Protein AF-X1DB95-F1 (afdb_monomer)

Radius of gyration: 17.59 Å; Cα contacts (8 Å, |Δi|>4): 204; chains: 1; bounding box: 37×45×38 Å

Structure (mmCIF, N/CA/C/O backbone):
data_AF-X1DB95-F1
#
_entry.id   AF-X1DB95-F1
#
loop_
_atom_site.group_PDB
_atom_site.id
_atom_site.type_symbol
_atom_site.label_atom_id
_atom_site.label_alt_id
_atom_site.label_comp_id
_atom_site.label_asym_id
_atom_site.label_entity_id
_atom_site.label_seq_id
_atom_site.pdbx_PDB_ins_code
_atom_site.Cartn_x
_atom_site.Cartn_y
_atom_site.Cartn_z
_atom_site.occupancy
_atom_site.B_iso_or_equiv
_atom_site.auth_seq_id
_atom_site.auth_comp_id
_atom_site.auth_asym_id
_atom_site.auth_atom_id
_atom_site.pdbx_PDB_model_num
ATOM 1 N N . ALA A 1 1 ? -9.631 -16.808 9.088 1.00 60.53 1 ALA A N 1
ATOM 2 C CA . ALA A 1 1 ? -8.807 -16.856 7.865 1.00 60.53 1 ALA A CA 1
ATOM 3 C C . ALA A 1 1 ? -9.752 -16.761 6.678 1.00 60.53 1 ALA A C 1
ATOM 5 O O . ALA A 1 1 ? -10.677 -17.558 6.621 1.00 60.53 1 ALA A O 1
ATOM 6 N N . HIS A 1 2 ? -9.571 -15.778 5.794 1.00 85.88 2 HIS A N 1
ATOM 7 C CA . HIS A 1 2 ? -10.527 -15.456 4.718 1.00 85.88 2 HIS A CA 1
ATOM 8 C C . HIS A 1 2 ? -10.587 -16.493 3.587 1.00 85.88 2 HIS A C 1
ATOM 10 O O . HIS A 1 2 ? -11.441 -16.389 2.719 1.00 85.88 2 HIS A O 1
ATOM 16 N N . ASN A 1 3 ? -9.703 -17.501 3.611 1.00 91.94 3 ASN A N 1
ATOM 17 C CA . ASN A 1 3 ? -9.581 -18.550 2.590 1.00 91.94 3 ASN A CA 1
ATOM 18 C C . ASN A 1 3 ? -9.403 -17.994 1.163 1.00 91.94 3 ASN A C 1
ATOM 20 O O . ASN A 1 3 ? -9.870 -18.576 0.188 1.00 91.94 3 ASN A O 1
ATOM 24 N N . LEU A 1 4 ? -8.723 -16.851 1.069 1.00 95.88 4 LEU A N 1
ATOM 25 C CA . LEU A 1 4 ? -8.363 -16.176 -0.170 1.00 95.88 4 LEU A CA 1
ATOM 26 C C . LEU A 1 4 ? -6.847 -16.286 -0.373 1.00 95.88 4 LEU A C 1
ATOM 28 O O . LEU A 1 4 ? -6.105 -16.255 0.615 1.00 95.88 4 LEU A O 1
ATOM 32 N N . PRO A 1 5 ? -6.373 -16.394 -1.625 1.00 96.50 5 PRO A N 1
ATOM 33 C CA . PRO A 1 5 ? -4.957 -16.598 -1.911 1.00 96.50 5 PRO A CA 1
ATOM 34 C C . PRO A 1 5 ? -4.099 -15.380 -1.557 1.00 96.50 5 PRO A C 1
ATOM 36 O O . PRO A 1 5 ? -2.911 -15.544 -1.297 1.00 96.50 5 PRO A O 1
ATOM 39 N N . ILE A 1 6 ? -4.672 -14.170 -1.566 1.00 98.00 6 ILE A N 1
ATOM 40 C CA . ILE A 1 6 ? -3.946 -12.915 -1.347 1.00 98.00 6 ILE A CA 1
ATOM 41 C C . ILE A 1 6 ? -4.822 -11.967 -0.530 1.00 98.00 6 ILE A C 1
ATOM 43 O O . ILE A 1 6 ? -5.863 -11.512 -1.009 1.00 98.00 6 ILE A O 1
ATOM 47 N N . VAL A 1 7 ? -4.404 -11.667 0.703 1.00 97.75 7 VAL A N 1
ATOM 48 C CA . VAL A 1 7 ? -5.121 -10.722 1.573 1.00 97.75 7 VAL A CA 1
ATOM 49 C C . VAL A 1 7 ? -4.159 -9.807 2.311 1.00 97.75 7 VAL A C 1
ATOM 51 O O . VAL A 1 7 ? -3.312 -10.254 3.086 1.00 97.75 7 VAL A O 1
ATOM 54 N N . GLY A 1 8 ? -4.300 -8.511 2.057 1.00 96.44 8 GLY A N 1
ATOM 55 C CA . GLY A 1 8 ? -3.601 -7.428 2.727 1.00 96.44 8 GLY A CA 1
ATOM 56 C C . GLY A 1 8 ? -4.396 -6.856 3.883 1.00 96.44 8 GLY A C 1
ATOM 57 O O . GLY A 1 8 ? -5.579 -7.136 4.059 1.00 96.44 8 GLY A O 1
ATOM 58 N N . THR A 1 9 ? -3.739 -6.010 4.658 1.00 96.00 9 THR A N 1
ATOM 59 C CA . THR A 1 9 ? -4.404 -5.119 5.612 1.00 96.00 9 THR A CA 1
ATOM 60 C C . THR A 1 9 ? -4.355 -3.692 5.082 1.00 96.00 9 THR A C 1
ATOM 62 O O . THR A 1 9 ? -3.596 -3.393 4.156 1.00 96.00 9 THR A O 1
ATOM 65 N N . LYS A 1 10 ? -5.166 -2.795 5.650 1.00 94.75 10 LYS A N 1
ATOM 66 C CA . LYS A 1 10 ? -5.151 -1.377 5.273 1.00 94.75 10 LYS A CA 1
ATOM 67 C C . LYS A 1 10 ? -3.824 -0.736 5.700 1.00 94.75 10 LYS A C 1
ATOM 69 O O . LYS A 1 10 ? -3.695 -0.238 6.817 1.00 94.75 10 LYS A O 1
ATOM 74 N N . VAL A 1 11 ? -2.833 -0.782 4.811 1.00 94.62 11 VAL A N 1
ATOM 75 C CA . VAL A 1 11 ? -1.501 -0.204 5.017 1.00 94.62 11 VAL A CA 1
ATOM 76 C C . VAL A 1 11 ? -1.428 1.207 4.456 1.00 94.62 11 VAL A C 1
ATOM 78 O O . VAL A 1 11 ? -1.867 1.475 3.341 1.00 94.62 11 VAL A O 1
ATOM 81 N N . HIS A 1 12 ? -0.839 2.111 5.230 1.00 93.81 12 HIS A N 1
ATOM 82 C CA . HIS A 1 12 ? -0.647 3.509 4.858 1.00 93.81 12 HIS A CA 1
ATOM 83 C C . HIS A 1 12 ? 0.771 3.741 4.334 1.00 93.81 12 HIS A C 1
ATOM 85 O O . HIS A 1 12 ? 1.723 3.111 4.803 1.00 93.81 12 HIS A O 1
ATOM 91 N N . ARG A 1 13 ? 0.944 4.660 3.379 1.00 90.75 13 ARG A N 1
ATOM 92 C CA . ARG A 1 13 ? 2.287 5.092 2.950 1.00 90.75 13 ARG A CA 1
ATOM 93 C C . ARG A 1 13 ? 3.002 5.861 4.065 1.00 90.75 13 ARG A C 1
ATOM 95 O O . ARG A 1 13 ? 2.362 6.514 4.881 1.00 90.75 13 ARG A O 1
ATOM 102 N N . ARG A 1 14 ? 4.339 5.829 4.083 1.00 89.31 14 ARG A N 1
ATOM 103 C CA . ARG A 1 14 ? 5.158 6.401 5.177 1.00 89.31 14 ARG A CA 1
ATOM 104 C C . ARG A 1 14 ? 5.324 7.926 5.163 1.00 89.31 14 ARG A C 1
ATOM 106 O O . ARG A 1 14 ? 5.970 8.462 6.062 1.00 89.31 14 ARG A O 1
ATOM 113 N N . TYR A 1 15 ? 4.827 8.604 4.130 1.00 83.81 15 TYR A N 1
ATOM 114 C CA . TYR A 1 15 ? 4.981 10.045 3.919 1.00 83.81 15 TYR A CA 1
ATOM 115 C C . TYR A 1 15 ? 3.616 10.730 3.740 1.00 83.81 15 TYR A C 1
ATOM 117 O O . TYR A 1 15 ? 2.683 10.092 3.243 1.00 83.81 15 TYR A O 1
ATOM 125 N N . PRO A 1 16 ? 3.475 12.014 4.125 1.00 83.81 16 PRO A N 1
ATOM 126 C CA . PRO A 1 16 ? 2.215 12.740 3.995 1.00 83.81 16 PRO A CA 1
ATOM 127 C C . PRO A 1 16 ? 1.673 12.760 2.556 1.00 83.81 16 PRO A C 1
ATOM 129 O O . PRO A 1 16 ? 2.470 12.815 1.616 1.00 83.81 16 PRO A O 1
ATOM 132 N N . PRO A 1 17 ? 0.340 12.793 2.365 1.00 88.06 17 PRO A N 1
ATOM 133 C CA . PRO A 1 17 ? -0.740 12.699 3.366 1.00 88.06 17 PRO A CA 1
ATOM 134 C C . PRO A 1 17 ? -1.038 11.303 3.964 1.00 88.06 17 PRO A C 1
ATOM 136 O O . PRO A 1 17 ? -2.088 11.134 4.572 1.00 88.06 17 PRO A O 1
ATOM 139 N N . PHE A 1 18 ? -0.126 10.321 3.880 1.00 89.81 18 PHE A N 1
ATOM 140 C CA . PHE A 1 18 ? -0.279 8.993 4.511 1.00 89.81 18 PHE A CA 1
ATOM 141 C C . PHE A 1 18 ? -1.488 8.186 4.017 1.00 89.81 18 PHE A C 1
ATOM 143 O O . PHE A 1 18 ? -2.079 7.416 4.772 1.00 89.81 18 PHE A O 1
ATOM 150 N N . ASP A 1 19 ? -1.862 8.345 2.750 1.00 91.94 19 ASP A N 1
ATOM 151 C CA . ASP A 1 19 ? -2.985 7.608 2.171 1.00 91.94 19 ASP A CA 1
ATOM 152 C C . ASP A 1 19 ? -2.829 6.086 2.308 1.00 91.94 19 ASP A C 1
ATOM 154 O O . ASP A 1 19 ? -1.704 5.561 2.230 1.00 91.94 19 ASP A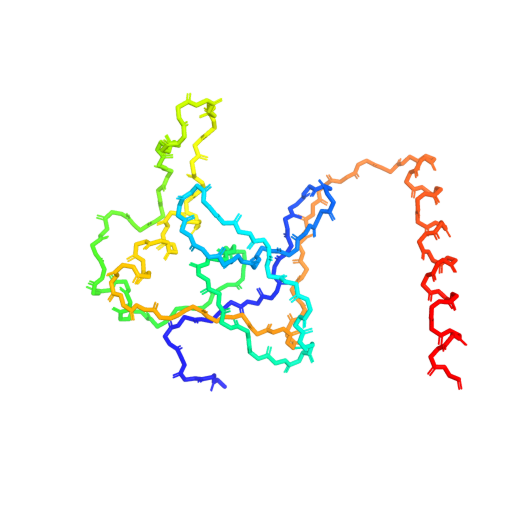 O 1
ATOM 158 N N . PRO A 1 20 ? -3.946 5.364 2.508 1.00 94.12 20 PRO A N 1
ATOM 159 C CA . PRO A 1 20 ? -3.947 3.918 2.403 1.00 94.12 20 PRO A CA 1
ATOM 160 C C . PRO A 1 20 ? -3.589 3.507 0.974 1.00 94.12 20 PRO A C 1
ATOM 162 O O . PRO A 1 20 ? -4.045 4.101 -0.003 1.00 94.12 20 PRO A O 1
ATOM 165 N N . ILE A 1 21 ? -2.776 2.465 0.842 1.00 94.88 21 ILE A N 1
ATOM 166 C CA . ILE A 1 21 ? -2.367 1.940 -0.459 1.00 94.88 21 ILE A CA 1
ATOM 167 C C . ILE A 1 21 ? -3.409 0.912 -0.901 1.00 94.88 21 ILE A C 1
ATOM 169 O O . ILE A 1 21 ? -3.209 -0.294 -0.777 1.00 94.88 21 ILE A O 1
ATOM 173 N N . MET A 1 22 ? -4.553 1.401 -1.366 1.00 96.81 22 MET A N 1
ATOM 174 C CA . MET A 1 22 ? -5.648 0.606 -1.922 1.00 96.81 22 MET A CA 1
ATOM 175 C C . MET A 1 22 ? -5.996 1.197 -3.282 1.00 96.81 22 MET A C 1
ATOM 177 O O . MET A 1 22 ? -6.527 2.302 -3.341 1.00 96.81 22 MET A O 1
ATOM 181 N N . MET A 1 23 ? -5.655 0.499 -4.363 1.00 96.75 23 MET A N 1
ATOM 182 C CA . MET A 1 23 ? -5.714 1.054 -5.716 1.00 96.75 23 MET A CA 1
ATOM 183 C C . MET A 1 23 ? -6.594 0.202 -6.631 1.00 96.75 23 MET A C 1
ATOM 185 O O . MET A 1 23 ? -6.568 -1.027 -6.551 1.00 96.75 23 MET A O 1
ATOM 189 N N . LYS A 1 24 ? -7.337 0.854 -7.526 1.00 97.00 24 LYS A N 1
ATOM 190 C CA . LYS A 1 24 ? -8.079 0.235 -8.636 1.00 97.00 24 LYS A CA 1
ATOM 191 C C . LYS A 1 24 ? -7.568 0.767 -9.972 1.00 97.00 24 LYS A C 1
ATOM 193 O O . LYS A 1 24 ? -7.134 1.914 -10.037 1.00 97.00 24 LYS A O 1
ATOM 198 N N . GLY A 1 25 ? -7.614 -0.062 -11.008 1.00 94.75 25 GLY A N 1
ATOM 199 C CA . GLY A 1 25 ? -7.121 0.243 -12.350 1.00 94.75 25 GLY A CA 1
ATOM 200 C C . GLY A 1 25 ? -5.879 -0.558 -12.730 1.00 94.75 25 GLY A C 1
ATOM 201 O O . GLY A 1 25 ? -5.575 -1.599 -12.147 1.00 94.75 25 GLY A O 1
ATOM 202 N N . ASP A 1 26 ? -5.158 -0.046 -13.720 1.00 91.62 26 ASP A N 1
ATOM 203 C CA . ASP A 1 26 ? -3.978 -0.682 -14.293 1.00 91.62 26 ASP A CA 1
ATOM 204 C C . ASP A 1 26 ? -2.735 0.190 -14.118 1.00 91.62 26 ASP A C 1
ATOM 206 O O . ASP A 1 26 ? -2.782 1.342 -13.677 1.00 91.62 26 ASP A O 1
ATOM 210 N N . MET A 1 27 ? -1.589 -0.356 -14.515 1.00 86.06 27 MET A N 1
ATOM 211 C CA . MET A 1 27 ? -0.335 0.386 -14.548 1.00 86.06 27 MET A CA 1
ATOM 212 C C . MET A 1 27 ? -0.520 1.706 -15.331 1.00 86.06 27 MET A C 1
ATOM 214 O O . MET A 1 27 ? -1.033 1.688 -16.447 1.00 86.06 27 MET A O 1
ATOM 218 N N . ASN A 1 28 ? -0.136 2.833 -14.717 1.00 82.38 28 ASN A N 1
ATOM 219 C CA . ASN A 1 28 ? -0.367 4.238 -15.127 1.00 82.38 28 ASN A CA 1
ATOM 220 C C . ASN A 1 28 ? -1.769 4.829 -14.928 1.00 82.38 28 ASN A C 1
ATOM 222 O O . ASN A 1 28 ? -1.926 6.037 -15.068 1.00 82.38 28 ASN A O 1
ATOM 226 N N . THR A 1 29 ? -2.778 4.030 -14.592 1.00 89.19 29 THR A N 1
ATOM 227 C CA . THR A 1 29 ? -4.167 4.507 -14.430 1.00 89.19 29 THR A CA 1
ATOM 228 C C . THR A 1 29 ? -4.736 4.240 -13.040 1.00 89.19 29 THR A C 1
ATOM 230 O O . THR A 1 29 ? -5.926 4.439 -12.814 1.00 89.19 29 THR A O 1
ATOM 233 N N . TYR A 1 30 ? -3.890 3.812 -12.098 1.00 91.50 30 TYR A N 1
ATOM 234 C CA . TYR A 1 30 ? -4.304 3.542 -10.729 1.00 91.50 30 TYR A CA 1
ATOM 235 C C . TYR A 1 30 ? -4.924 4.770 -10.059 1.00 91.50 30 TYR A C 1
ATOM 237 O O . TYR A 1 30 ? -4.313 5.836 -9.975 1.00 91.50 30 TYR A O 1
ATOM 245 N N . THR A 1 31 ? -6.109 4.569 -9.496 1.00 94.38 31 THR A N 1
ATOM 246 C CA . THR A 1 31 ? -6.792 5.526 -8.627 1.00 94.38 31 THR A CA 1
ATOM 247 C C . THR A 1 31 ? -6.978 4.930 -7.241 1.00 94.38 31 THR A C 1
ATOM 249 O O . THR A 1 31 ? -7.203 3.723 -7.106 1.00 94.38 31 THR A O 1
ATOM 252 N N . ALA A 1 32 ? -6.922 5.773 -6.210 1.00 94.62 32 ALA A N 1
ATOM 253 C CA . ALA A 1 32 ? -7.231 5.348 -4.853 1.00 94.62 32 ALA A CA 1
ATOM 254 C C . ALA A 1 32 ? -8.678 4.844 -4.774 1.00 94.62 32 ALA A C 1
ATOM 256 O O . ALA A 1 32 ? -9.595 5.455 -5.322 1.00 94.62 32 ALA A O 1
ATOM 257 N N . VAL A 1 33 ? -8.879 3.719 -4.095 1.00 95.69 33 VAL A N 1
ATOM 258 C CA . VAL A 1 33 ? -10.218 3.271 -3.713 1.00 95.69 33 VAL A CA 1
ATOM 259 C C . VAL A 1 33 ? -10.726 4.214 -2.637 1.00 95.69 33 VAL A C 1
ATOM 261 O O . VAL A 1 33 ? -10.040 4.430 -1.644 1.00 95.69 33 VAL A O 1
ATOM 264 N N . GLU A 1 34 ? -11.929 4.747 -2.816 1.00 91.62 34 GLU A N 1
ATOM 265 C CA . GLU A 1 34 ? -12.595 5.635 -1.864 1.00 91.62 34 GLU A CA 1
ATOM 266 C C . GLU A 1 34 ? -13.950 5.050 -1.443 1.00 91.62 34 GLU A C 1
ATOM 268 O O . GLU A 1 34 ? -14.498 4.175 -2.112 1.00 91.62 34 GLU A O 1
ATOM 273 N N . GLY A 1 35 ? -14.502 5.528 -0.322 1.00 89.75 35 GLY A N 1
ATOM 274 C CA . GLY A 1 35 ? -15.875 5.205 0.087 1.00 89.75 35 GLY A CA 1
ATOM 275 C C . GLY A 1 35 ? -16.128 3.745 0.480 1.00 89.75 35 GLY A C 1
ATOM 276 O O . GLY A 1 35 ? -17.268 3.292 0.407 1.00 89.75 35 GLY A O 1
ATOM 277 N N . TRP A 1 36 ? -15.097 2.998 0.883 1.00 92.50 36 TRP A N 1
ATOM 278 C CA . TRP A 1 36 ? -15.268 1.624 1.358 1.00 92.50 36 TRP A CA 1
ATOM 279 C C . TRP A 1 36 ? -15.940 1.571 2.741 1.00 92.50 36 TRP A C 1
ATOM 281 O O . TRP A 1 36 ? -15.848 2.505 3.541 1.00 92.50 36 TRP A O 1
ATOM 291 N N . GLU A 1 37 ? -16.582 0.444 3.047 1.00 92.75 37 GLU A N 1
ATOM 292 C CA . GLU A 1 37 ? -17.117 0.167 4.382 1.00 92.75 37 GLU A CA 1
ATOM 293 C C . GLU A 1 37 ? -16.009 -0.417 5.274 1.00 92.75 37 GLU A C 1
ATOM 295 O O . GLU A 1 37 ? -15.434 -1.467 4.972 1.00 92.75 37 GLU A O 1
ATOM 300 N N . ASP A 1 38 ? -15.685 0.270 6.371 1.00 91.75 38 ASP A N 1
ATOM 301 C CA . ASP A 1 38 ? -14.688 -0.200 7.338 1.00 91.75 38 ASP A CA 1
ATOM 302 C C . ASP A 1 38 ? -15.153 -1.515 8.000 1.00 91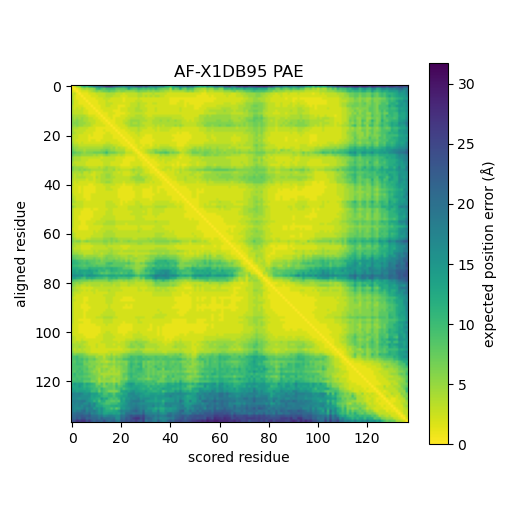.75 38 ASP A C 1
ATOM 304 O O . ASP A 1 38 ? -16.316 -1.685 8.366 1.00 91.75 38 ASP A O 1
ATOM 308 N N . GLY A 1 39 ? -14.227 -2.457 8.179 1.00 93.75 39 GLY A N 1
ATOM 309 C CA . GLY A 1 39 ? -14.525 -3.786 8.722 1.00 93.75 39 GLY A CA 1
ATOM 310 C C . GLY A 1 39 ? -14.878 -4.840 7.669 1.00 93.75 39 GLY A C 1
ATOM 311 O O . GLY A 1 39 ? -15.154 -5.985 8.028 1.00 93.75 39 GLY A O 1
ATOM 312 N N . LYS A 1 40 ? -14.861 -4.482 6.380 1.00 95.00 40 LYS A N 1
ATOM 313 C CA . LYS A 1 40 ? -15.099 -5.398 5.257 1.00 95.00 40 LYS A CA 1
ATOM 314 C C . LYS A 1 40 ? -13.816 -5.729 4.499 1.00 95.00 40 LYS A C 1
ATOM 316 O O . LYS A 1 40 ? -12.816 -5.010 4.573 1.00 95.00 40 LYS A O 1
ATOM 321 N N . LEU A 1 41 ? -13.880 -6.818 3.735 1.00 96.81 41 LEU A N 1
ATOM 322 C CA . LEU A 1 41 ? -12.914 -7.097 2.679 1.00 96.81 41 LEU A CA 1
ATOM 323 C C . LEU A 1 41 ? -13.214 -6.203 1.480 1.00 96.81 41 LEU A C 1
ATOM 325 O O . LEU A 1 41 ? -14.352 -6.137 1.019 1.00 96.81 41 LEU A O 1
ATOM 329 N N . VAL A 1 42 ? -12.179 -5.546 0.976 1.00 97.62 42 VAL A N 1
ATOM 330 C CA . VAL A 1 42 ? -12.249 -4.676 -0.195 1.00 97.62 42 VAL A CA 1
ATOM 331 C C . VAL A 1 42 ? -11.344 -5.257 -1.264 1.00 97.62 42 VAL A C 1
ATOM 333 O O . VAL A 1 42 ? -10.143 -5.402 -1.046 1.00 97.62 42 VAL A O 1
ATOM 336 N N . GLU A 1 43 ? -11.912 -5.612 -2.410 1.00 97.81 43 GLU A N 1
ATOM 337 C CA . GLU A 1 43 ? -11.125 -6.032 -3.567 1.00 97.81 43 GLU A CA 1
ATOM 338 C C . GLU A 1 43 ? -10.376 -4.825 -4.146 1.00 97.81 43 GLU A C 1
ATOM 340 O O . GLU A 1 43 ? -10.947 -3.744 -4.306 1.00 97.81 43 GLU A O 1
ATOM 345 N N . VAL A 1 44 ? -9.106 -5.007 -4.491 1.00 98.12 44 VAL A N 1
ATOM 346 C CA . VAL A 1 44 ? -8.225 -3.985 -5.069 1.00 98.12 44 VAL A CA 1
ATOM 347 C C . VAL A 1 44 ? -7.447 -4.582 -6.241 1.00 98.12 44 VAL A C 1
ATOM 349 O O . VAL A 1 44 ? -7.278 -5.794 -6.336 1.00 98.12 44 VAL A O 1
ATOM 352 N N . ASP A 1 45 ? -6.958 -3.734 -7.140 1.00 98.00 45 ASP A N 1
ATOM 353 C CA . ASP A 1 45 ? -6.071 -4.163 -8.228 1.00 98.00 45 ASP A CA 1
ATOM 354 C C . ASP A 1 45 ? -4.592 -4.046 -7.840 1.00 98.00 45 ASP A C 1
ATOM 356 O O . ASP A 1 45 ? -3.747 -4.756 -8.384 1.00 98.00 45 ASP A O 1
ATOM 360 N N . ALA A 1 46 ? -4.271 -3.178 -6.875 1.00 96.88 46 ALA A N 1
ATOM 361 C CA . ALA A 1 46 ? -2.957 -3.122 -6.252 1.00 96.88 46 ALA A CA 1
ATOM 362 C C . ALA A 1 46 ? -3.018 -2.632 -4.800 1.00 96.88 46 ALA A C 1
ATOM 364 O O . ALA A 1 46 ? -3.879 -1.833 -4.418 1.00 96.88 46 ALA A O 1
ATOM 365 N N . THR A 1 47 ? -2.074 -3.106 -3.987 1.00 96.88 47 THR A N 1
ATOM 366 C CA . THR A 1 47 ? -1.899 -2.676 -2.596 1.00 96.88 47 THR A CA 1
ATOM 367 C C . THR A 1 47 ? -0.431 -2.720 -2.184 1.00 96.88 47 THR A C 1
ATOM 369 O O . THR A 1 47 ? 0.397 -3.336 -2.855 1.00 96.88 47 THR A O 1
ATOM 372 N N . GLY A 1 48 ? -0.106 -2.051 -1.080 1.00 94.69 48 GLY A N 1
ATOM 373 C CA . GLY A 1 48 ? 1.227 -2.090 -0.495 1.00 94.69 48 GLY A CA 1
ATOM 374 C C . GLY A 1 48 ? 1.479 -3.407 0.237 1.00 94.69 48 GLY A C 1
ATOM 375 O O . GLY A 1 48 ? 0.580 -3.995 0.836 1.00 94.69 48 GLY A O 1
ATOM 376 N N . THR A 1 49 ? 2.729 -3.857 0.255 1.00 95.50 49 THR A N 1
ATOM 377 C CA . THR A 1 49 ? 3.110 -5.150 0.853 1.00 95.50 49 THR A CA 1
ATOM 378 C C . THR A 1 49 ? 3.583 -5.058 2.305 1.00 95.50 49 THR A C 1
ATOM 380 O O . THR A 1 49 ? 4.089 -6.036 2.847 1.00 95.50 49 THR A O 1
ATOM 383 N N . GLY A 1 50 ? 3.385 -3.913 2.972 1.00 93.75 50 GLY A N 1
ATOM 384 C CA . GLY A 1 50 ? 3.827 -3.698 4.359 1.00 93.75 50 GLY A CA 1
ATOM 385 C C . GLY A 1 50 ? 3.207 -4.666 5.377 1.00 93.75 50 GLY A C 1
ATOM 386 O O . GLY A 1 50 ? 3.827 -4.983 6.387 1.00 93.75 50 GLY A O 1
ATOM 387 N N . CYS A 1 51 ? 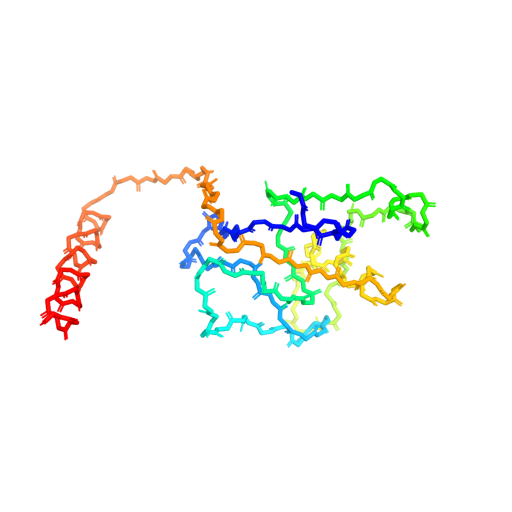1.999 -5.163 5.104 1.00 95.75 51 CYS A N 1
ATOM 388 C CA . CYS A 1 51 ? 1.351 -6.219 5.874 1.00 95.75 51 CYS A CA 1
ATOM 389 C C . CYS A 1 51 ? 0.357 -6.954 4.963 1.00 95.75 51 CYS A C 1
ATOM 391 O O . CYS A 1 51 ? -0.798 -6.545 4.812 1.00 95.75 51 CYS A O 1
ATOM 393 N N . LEU A 1 52 ? 0.860 -8.004 4.311 1.00 95.88 52 LEU A N 1
ATOM 394 C CA . LEU A 1 52 ? 0.186 -8.757 3.258 1.00 95.88 52 LEU A CA 1
ATOM 395 C C . LEU A 1 52 ? 0.471 -10.250 3.412 1.00 95.88 52 LEU A C 1
ATOM 397 O O . LEU A 1 52 ? 1.606 -10.648 3.671 1.00 95.88 52 LEU A O 1
ATOM 401 N N . MET A 1 53 ? -0.563 -11.070 3.251 1.00 96.44 53 MET A N 1
ATOM 402 C CA . MET A 1 53 ? -0.478 -12.523 3.318 1.00 96.44 53 MET A CA 1
ATOM 403 C C . MET A 1 53 ? -0.742 -13.135 1.946 1.00 96.44 53 MET A C 1
ATOM 405 O O . MET A 1 53 ? -1.662 -12.723 1.241 1.00 96.44 53 MET A O 1
ATOM 409 N N . TYR A 1 54 ? 0.045 -14.156 1.617 1.00 97.44 54 TYR A N 1
ATOM 410 C CA . TYR A 1 54 ? -0.085 -14.960 0.409 1.00 97.44 54 TYR A CA 1
ATOM 411 C C . TYR A 1 54 ? -0.234 -16.438 0.776 1.00 97.44 54 TYR A C 1
ATOM 413 O O . TYR A 1 54 ? 0.455 -16.926 1.674 1.00 97.44 54 TYR A O 1
ATOM 421 N N . ASP A 1 55 ? -1.055 -17.176 0.031 1.00 97.12 55 ASP A N 1
ATOM 422 C CA . ASP A 1 55 ? -0.867 -18.618 -0.119 1.00 97.12 55 ASP A CA 1
ATOM 423 C C . ASP A 1 55 ? 0.453 -18.846 -0.874 1.00 97.12 55 ASP A C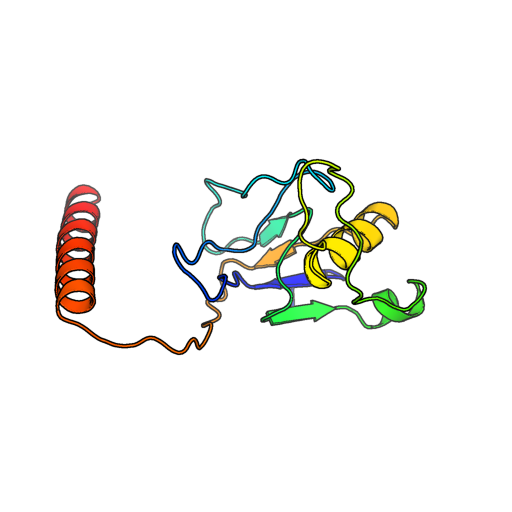 1
ATOM 425 O O . ASP A 1 55 ? 0.666 -18.300 -1.959 1.00 97.12 55 ASP A O 1
ATOM 429 N N . MET A 1 56 ? 1.347 -19.671 -0.325 1.00 96.50 56 MET A N 1
ATOM 430 C CA . MET A 1 56 ? 2.641 -19.987 -0.942 1.00 96.50 56 MET A CA 1
ATOM 431 C C . MET A 1 56 ? 2.516 -20.548 -2.365 1.00 96.50 56 MET A C 1
ATOM 433 O O . MET A 1 56 ? 3.425 -20.365 -3.176 1.00 96.50 56 MET A O 1
ATOM 437 N N . LYS A 1 57 ? 1.384 -21.175 -2.711 1.00 97.25 57 LYS A N 1
ATOM 438 C CA . LYS A 1 57 ? 1.096 -21.621 -4.084 1.00 97.25 57 LYS A CA 1
ATOM 439 C C . LYS A 1 57 ? 1.140 -20.483 -5.100 1.00 97.25 57 LYS A C 1
ATOM 441 O O . LYS A 1 57 ? 1.525 -20.729 -6.239 1.00 97.25 57 LYS A O 1
ATOM 446 N N . VAL A 1 58 ? 0.811 -19.252 -4.699 1.00 97.88 58 VAL A N 1
ATOM 447 C CA . VAL A 1 58 ? 0.926 -18.067 -5.563 1.00 97.88 58 VAL A CA 1
ATOM 448 C C . VAL A 1 58 ? 2.360 -17.936 -6.074 1.00 97.88 58 VAL A C 1
ATOM 450 O O . VAL A 1 58 ? 2.578 -17.832 -7.275 1.00 97.88 58 VAL A O 1
ATOM 453 N N . PHE A 1 59 ? 3.351 -18.038 -5.189 1.00 97.50 59 PHE A N 1
ATOM 454 C CA . PHE A 1 59 ? 4.763 -17.931 -5.559 1.00 97.50 59 PHE A CA 1
ATOM 455 C C . PHE A 1 59 ? 5.272 -19.129 -6.364 1.00 97.50 59 PHE A C 1
ATOM 457 O O . PHE A 1 59 ? 6.122 -18.957 -7.233 1.00 97.50 59 PHE A O 1
ATOM 464 N N . HIS A 1 60 ? 4.745 -20.330 -6.123 1.00 97.38 60 HIS A N 1
ATOM 465 C CA . HIS A 1 60 ? 5.084 -21.508 -6.928 1.00 97.38 60 HIS A CA 1
ATOM 466 C C . HIS A 1 60 ? 4.541 -21.431 -8.359 1.00 97.38 60 HIS A C 1
ATOM 468 O O . HIS A 1 60 ? 5.176 -21.938 -9.281 1.00 97.38 60 HIS A O 1
ATOM 474 N N . ASN A 1 61 ? 3.388 -20.789 -8.541 1.00 97.38 61 ASN A N 1
ATOM 475 C CA . ASN A 1 61 ? 2.718 -20.680 -9.834 1.00 97.38 61 ASN A CA 1
ATOM 476 C C . ASN A 1 61 ? 3.111 -19.416 -10.614 1.00 97.38 61 ASN A C 1
ATOM 478 O O . ASN A 1 61 ? 2.835 -19.331 -11.809 1.00 97.38 61 ASN A O 1
ATOM 482 N N . MET A 1 62 ? 3.734 -18.432 -9.959 1.00 97.75 62 MET A N 1
ATOM 483 C CA . MET A 1 62 ? 4.147 -17.172 -10.577 1.00 97.75 62 MET A CA 1
ATOM 484 C C . MET A 1 62 ? 5.640 -17.171 -10.918 1.00 97.75 62 MET A C 1
ATOM 486 O O . MET A 1 62 ? 6.465 -17.459 -10.045 1.00 97.75 62 MET A O 1
ATOM 490 N N . PRO A 1 63 ? 6.029 -16.772 -12.145 1.00 95.38 63 PRO A N 1
ATOM 491 C CA . PRO A 1 63 ? 7.436 -16.672 -12.507 1.00 95.38 63 PRO A CA 1
ATOM 492 C C . PRO A 1 63 ? 8.133 -15.573 -11.694 1.00 95.38 63 PRO A C 1
ATOM 494 O O . PRO A 1 63 ? 7.640 -14.449 -11.577 1.00 95.38 63 PRO A O 1
ATOM 497 N N . GLY A 1 64 ? 9.304 -15.896 -11.144 1.00 94.25 64 GLY A N 1
ATOM 498 C CA . GLY A 1 64 ? 10.167 -14.922 -10.479 1.00 94.25 64 GLY A CA 1
ATOM 499 C C . GLY A 1 64 ? 10.982 -14.065 -11.467 1.00 94.25 64 GLY A C 1
ATOM 500 O O . GLY A 1 64 ? 11.088 -14.409 -12.646 1.00 94.25 64 GLY A O 1
ATOM 501 N N . PRO A 1 65 ? 11.607 -12.964 -11.004 1.00 94.81 65 PRO A N 1
ATOM 502 C CA . PRO A 1 65 ? 11.496 -12.405 -9.655 1.00 94.81 65 PRO A CA 1
ATOM 503 C C . PRO A 1 65 ? 10.171 -11.648 -9.452 1.00 94.81 65 PRO A C 1
ATOM 505 O O . PRO A 1 65 ? 9.743 -10.906 -10.339 1.00 94.81 65 PRO A O 1
ATOM 508 N N . TRP A 1 66 ? 9.543 -11.847 -8.284 1.00 95.94 66 TRP A N 1
ATOM 509 C CA . TRP A 1 66 ? 8.209 -11.328 -7.941 1.00 95.94 66 TRP A CA 1
ATOM 510 C C . TRP A 1 66 ? 8.232 -9.822 -7.630 1.00 95.94 66 TRP A C 1
ATOM 512 O O . TRP A 1 66 ? 7.636 -9.016 -8.347 1.00 95.94 66 TRP A O 1
ATOM 522 N N . PHE A 1 67 ? 9.000 -9.438 -6.608 1.00 96.25 67 PHE A N 1
ATOM 523 C CA . PHE A 1 67 ? 9.207 -8.052 -6.191 1.00 96.25 67 PHE A CA 1
ATOM 524 C C . PHE A 1 67 ? 10.412 -7.471 -6.924 1.00 96.25 67 PHE A C 1
ATOM 526 O O . PHE A 1 67 ? 11.559 -7.810 -6.638 1.00 96.25 67 PHE A O 1
ATOM 533 N N . LYS A 1 68 ? 10.141 -6.628 -7.920 1.00 94.31 68 LYS A N 1
ATOM 534 C CA . LYS A 1 68 ? 11.163 -5.929 -8.703 1.00 94.31 68 LYS A CA 1
ATOM 535 C C . LYS A 1 68 ? 10.676 -4.545 -9.096 1.00 94.31 68 LYS A C 1
ATOM 537 O O . LYS A 1 68 ? 9.518 -4.386 -9.486 1.00 94.31 68 LYS A O 1
ATOM 542 N N . PHE A 1 69 ? 11.566 -3.563 -9.058 1.00 91.81 69 PHE A N 1
ATOM 543 C CA . PHE A 1 69 ? 11.285 -2.264 -9.657 1.00 91.81 69 PHE A CA 1
ATOM 544 C C . PHE A 1 69 ? 11.124 -2.415 -11.168 1.00 91.81 69 PHE A C 1
ATOM 546 O O . PHE A 1 69 ? 11.844 -3.182 -11.813 1.00 91.81 69 PHE A O 1
ATOM 553 N N . ARG A 1 70 ? 10.155 -1.696 -11.730 1.00 88.12 70 ARG A N 1
ATOM 554 C CA . ARG A 1 70 ? 9.909 -1.665 -13.175 1.00 88.12 70 ARG A CA 1
ATOM 555 C C . ARG A 1 70 ? 10.065 -0.227 -13.673 1.00 88.12 70 ARG A C 1
ATOM 557 O O . ARG A 1 70 ? 9.774 0.699 -12.914 1.00 88.12 70 ARG A O 1
ATOM 564 N N . PRO A 1 71 ? 10.515 -0.014 -14.919 1.00 87.31 71 PRO A N 1
ATOM 565 C CA . PRO A 1 71 ? 10.452 1.308 -15.530 1.00 87.31 71 PRO A CA 1
ATOM 566 C C . PRO A 1 71 ? 9.021 1.844 -15.483 1.00 87.31 71 PRO A C 1
ATOM 568 O O . PRO A 1 71 ? 8.073 1.061 -15.595 1.00 87.31 71 PRO A O 1
ATOM 571 N N . ASN A 1 72 ? 8.865 3.158 -15.322 1.00 83.44 72 ASN A N 1
ATOM 572 C CA . ASN A 1 72 ? 7.559 3.769 -15.524 1.00 83.44 72 ASN A CA 1
ATOM 573 C C . ASN A 1 72 ? 7.142 3.572 -16.983 1.00 83.44 72 ASN A C 1
ATOM 575 O O . ASN A 1 72 ? 7.946 3.873 -17.869 1.00 83.44 72 ASN A O 1
ATOM 579 N N . PRO A 1 73 ? 5.935 3.063 -17.265 1.00 81.12 73 PRO A N 1
ATOM 580 C CA . PRO A 1 73 ? 5.439 3.065 -18.628 1.00 81.12 73 PRO A CA 1
ATOM 581 C C . PRO A 1 73 ? 5.013 4.465 -19.087 1.00 81.12 73 PRO A C 1
ATOM 583 O O . PRO A 1 73 ? 4.818 4.655 -20.283 1.00 81.12 73 PRO A O 1
ATOM 586 N N . ASP A 1 74 ? 4.838 5.425 -18.171 1.00 82.94 74 ASP A N 1
ATOM 587 C CA . ASP A 1 74 ? 4.636 6.833 -18.515 1.00 82.94 74 ASP A CA 1
ATOM 588 C C . ASP A 1 74 ? 5.987 7.495 -18.868 1.00 82.94 74 ASP A C 1
ATOM 590 O O . ASP A 1 74 ? 6.858 7.594 -17.996 1.00 82.94 74 ASP A O 1
ATOM 594 N N . PRO A 1 75 ? 6.194 7.936 -20.125 1.00 77.56 75 PRO A N 1
ATOM 595 C CA . PRO A 1 75 ? 7.443 8.567 -20.547 1.00 77.56 75 PRO A CA 1
ATOM 596 C C . PRO A 1 75 ? 7.688 9.932 -19.889 1.00 77.56 75 PRO A C 1
ATOM 598 O O . PRO A 1 75 ? 8.842 10.356 -19.813 1.00 77.56 75 PRO A O 1
ATOM 601 N N . ASP A 1 76 ? 6.643 10.603 -19.397 1.00 82.00 76 ASP A N 1
ATOM 602 C CA . ASP A 1 76 ? 6.746 11.915 -18.752 1.00 82.00 76 ASP A CA 1
ATOM 603 C C . ASP A 1 76 ? 7.134 11.799 -17.266 1.00 82.00 76 ASP A C 1
ATOM 605 O O . ASP A 1 76 ? 7.435 12.799 -16.606 1.00 82.00 76 ASP A O 1
ATOM 609 N N . TYR A 1 77 ? 7.182 10.574 -16.730 1.00 75.56 77 TYR A N 1
ATOM 610 C CA . TYR A 1 77 ? 7.468 10.301 -15.328 1.00 75.56 77 TYR A CA 1
ATOM 611 C C . TYR A 1 77 ? 8.785 9.534 -15.149 1.00 75.56 77 TYR A C 1
ATOM 613 O O . TYR A 1 77 ? 8.944 8.384 -15.548 1.00 75.56 77 TYR A O 1
ATOM 621 N N . THR A 1 78 ? 9.750 10.150 -14.464 1.00 70.62 78 THR A N 1
ATOM 622 C CA . THR A 1 78 ? 11.118 9.609 -14.315 1.00 70.62 78 THR A CA 1
ATOM 623 C C . THR A 1 78 ? 11.282 8.582 -13.186 1.00 70.62 78 THR A C 1
ATOM 625 O O . THR A 1 78 ? 12.358 8.006 -13.020 1.00 70.62 78 THR A O 1
ATOM 628 N N . GLY A 1 79 ? 10.239 8.345 -12.384 1.00 79.88 79 GLY A N 1
ATOM 629 C CA . GLY A 1 79 ? 10.279 7.433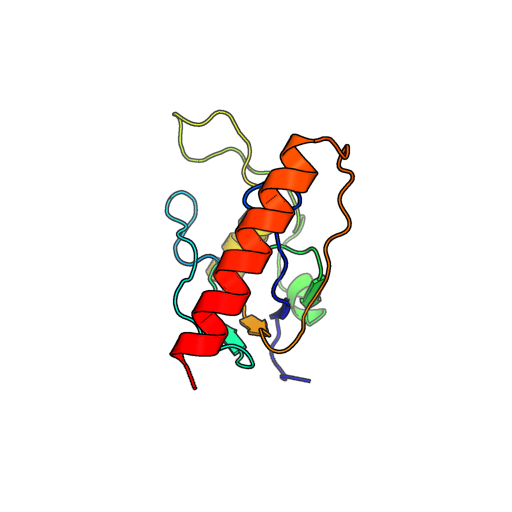 -11.235 1.00 79.88 79 GLY A CA 1
ATOM 630 C C . GLY A 1 79 ? 9.913 5.993 -11.592 1.00 79.88 79 GLY A C 1
ATOM 631 O O . GLY A 1 79 ? 8.964 5.772 -12.332 1.00 79.88 79 GLY A O 1
ATOM 632 N N . ALA A 1 80 ? 10.609 5.003 -11.028 1.00 84.75 80 ALA A N 1
ATOM 633 C CA . ALA A 1 80 ? 10.273 3.589 -11.218 1.00 84.75 80 ALA A CA 1
ATOM 634 C C . ALA A 1 80 ? 8.937 3.207 -10.551 1.00 84.75 80 ALA A C 1
ATOM 636 O O . ALA A 1 80 ? 8.591 3.720 -9.485 1.00 84.75 80 ALA A O 1
ATOM 637 N N . VAL A 1 81 ? 8.222 2.247 -11.141 1.00 87.88 81 VAL A N 1
ATOM 638 C CA . VAL A 1 81 ? 7.082 1.590 -10.492 1.00 87.88 81 VAL A CA 1
ATOM 639 C C . VAL A 1 81 ? 7.607 0.755 -9.327 1.00 87.88 81 VAL A C 1
ATOM 641 O O . VAL A 1 81 ? 8.539 -0.042 -9.495 1.00 87.88 81 VAL A O 1
ATOM 644 N N . GLY A 1 82 ? 6.991 0.942 -8.158 1.00 90.19 82 GLY A N 1
ATOM 645 C CA . GLY A 1 82 ? 7.286 0.183 -6.947 1.00 90.19 82 GLY A CA 1
ATOM 646 C C . GLY A 1 82 ? 7.149 -1.326 -7.153 1.00 90.19 82 GLY A C 1
ATOM 647 O O . GLY A 1 82 ? 6.354 -1.808 -7.965 1.00 90.19 82 GLY A O 1
ATOM 648 N N . GLU A 1 83 ? 7.955 -2.083 -6.417 1.00 95.00 83 GLU A N 1
ATOM 649 C CA . GLU A 1 83 ? 7.980 -3.545 -6.478 1.00 95.00 83 GLU A CA 1
ATOM 650 C C . GLU A 1 83 ? 6.643 -4.199 -6.106 1.00 95.00 83 GLU A C 1
ATOM 652 O O . GLU A 1 83 ? 6.279 -5.223 -6.686 1.00 95.00 83 GLU A O 1
ATOM 657 N N . ASP A 1 84 ? 5.905 -3.577 -5.188 1.00 94.56 84 ASP A N 1
ATOM 658 C CA . ASP A 1 84 ? 4.586 -3.967 -4.698 1.00 94.56 84 ASP A CA 1
ATOM 659 C C . ASP A 1 84 ? 3.492 -3.784 -5.758 1.00 94.56 84 ASP A C 1
ATOM 661 O O . ASP A 1 84 ? 2.785 -4.737 -6.097 1.00 94.56 84 ASP A O 1
ATOM 665 N N . ILE A 1 85 ? 3.399 -2.589 -6.345 1.00 94.12 85 ILE A N 1
ATOM 666 C CA . ILE A 1 85 ? 2.443 -2.271 -7.412 1.00 94.12 85 ILE A CA 1
ATOM 667 C C . ILE A 1 85 ? 2.725 -3.122 -8.646 1.00 94.12 85 ILE A C 1
ATOM 669 O O . ILE A 1 85 ? 1.816 -3.699 -9.244 1.00 94.12 85 ILE A O 1
ATOM 673 N N . GLY A 1 86 ? 3.998 -3.255 -9.014 1.00 95.00 86 GLY A N 1
ATOM 674 C CA . GLY A 1 86 ? 4.365 -4.048 -10.172 1.00 95.00 86 GLY A CA 1
ATOM 675 C C . GLY A 1 86 ? 4.080 -5.544 -9.984 1.00 95.00 86 GLY A C 1
ATOM 676 O O . GLY A 1 86 ? 3.633 -6.186 -10.932 1.00 95.00 86 GLY A O 1
ATOM 677 N N . PHE A 1 87 ? 4.290 -6.111 -8.787 1.00 96.88 87 PHE A N 1
ATOM 678 C CA . PHE A 1 87 ? 3.911 -7.506 -8.535 1.00 96.88 87 PHE A CA 1
ATOM 679 C C . PHE A 1 87 ? 2.391 -7.688 -8.481 1.00 96.88 87 PHE A C 1
ATOM 681 O O . PHE A 1 87 ? 1.883 -8.653 -9.046 1.00 96.88 87 PHE A O 1
ATOM 688 N N . SER A 1 88 ? 1.658 -6.732 -7.902 1.00 96.81 88 SER A N 1
ATOM 689 C CA . SER A 1 88 ? 0.190 -6.724 -7.939 1.00 96.81 88 SER A CA 1
ATOM 690 C C . SER A 1 88 ? -0.338 -6.766 -9.379 1.00 96.81 88 SER A C 1
ATOM 692 O O . SER A 1 88 ? -1.206 -7.577 -9.688 1.00 96.81 88 SER A O 1
ATOM 694 N N . SER A 1 89 ? 0.249 -5.983 -10.294 1.00 95.62 89 SER A N 1
ATOM 695 C CA . SER A 1 89 ? -0.117 -6.019 -11.718 1.00 95.62 89 SER A CA 1
ATOM 696 C C . SER A 1 89 ? 0.122 -7.393 -12.356 1.00 95.62 89 SER A C 1
ATOM 698 O O . SER A 1 89 ? -0.732 -7.886 -13.093 1.00 95.62 89 SER A O 1
ATOM 700 N N . ASP A 1 90 ? 1.254 -8.040 -12.066 1.00 96.06 90 ASP A N 1
ATOM 701 C CA . ASP A 1 90 ? 1.551 -9.377 -12.594 1.00 96.06 90 ASP A CA 1
ATOM 702 C C . ASP A 1 90 ? 0.567 -10.429 -12.054 1.00 96.06 90 ASP A C 1
ATOM 704 O O . ASP A 1 90 ? 0.101 -11.284 -12.806 1.00 96.06 90 ASP A O 1
ATOM 708 N N . LEU A 1 91 ? 0.202 -10.337 -10.771 1.00 97.50 91 LEU A N 1
ATOM 709 C CA . LEU A 1 91 ? -0.794 -11.204 -10.137 1.00 97.50 91 LEU A CA 1
ATOM 710 C C . LEU A 1 91 ? -2.174 -11.047 -10.780 1.00 97.50 91 LEU A C 1
ATOM 712 O O . LEU A 1 91 ? -2.814 -12.048 -11.102 1.00 97.50 91 LEU A O 1
ATOM 716 N N . ARG A 1 92 ? -2.605 -9.805 -11.033 1.00 97.12 92 ARG A N 1
ATOM 717 C CA . ARG A 1 92 ? -3.863 -9.518 -11.738 1.00 97.12 92 ARG A CA 1
ATOM 718 C C . ARG A 1 92 ? -3.860 -10.100 -13.150 1.00 97.12 92 ARG A C 1
ATOM 720 O O . ARG A 1 92 ? -4.819 -10.765 -13.532 1.00 97.12 92 ARG A O 1
ATOM 727 N N . LYS A 1 93 ? -2.762 -9.947 -13.900 1.00 95.94 93 LYS A N 1
ATOM 728 C CA . LYS A 1 93 ? -2.606 -10.545 -15.243 1.00 95.94 93 LYS A CA 1
ATOM 729 C C . LYS A 1 93 ? -2.649 -12.073 -15.227 1.00 95.94 93 LYS A C 1
ATOM 731 O O . LYS A 1 93 ? -3.094 -12.674 -16.199 1.00 95.94 93 LYS A O 1
ATOM 736 N N . ALA A 1 94 ? -2.205 -12.694 -14.138 1.00 97.00 94 ALA A N 1
ATOM 737 C CA . ALA A 1 94 ? -2.300 -14.135 -13.924 1.00 97.00 94 ALA A CA 1
ATOM 738 C C . ALA A 1 94 ? -3.680 -14.597 -13.408 1.00 97.00 94 ALA A C 1
ATOM 740 O O . ALA A 1 94 ? -3.872 -15.790 -13.180 1.00 97.00 94 ALA A O 1
ATOM 741 N N . GLY A 1 95 ? -4.639 -13.679 -13.238 1.00 97.12 95 GLY A N 1
ATOM 742 C CA . GLY A 1 95 ? -6.010 -13.981 -12.828 1.00 97.12 95 GLY A CA 1
ATOM 743 C C . GLY A 1 95 ? -6.225 -14.072 -11.317 1.00 97.12 95 GLY A C 1
ATOM 744 O O . GLY A 1 95 ? -7.272 -14.552 -10.890 1.00 97.12 95 GLY A O 1
ATOM 745 N N . TYR A 1 96 ? -5.269 -13.626 -10.497 1.00 98.06 96 TYR A N 1
ATOM 746 C CA . TYR A 1 96 ? -5.481 -13.538 -9.054 1.00 98.06 96 TYR A CA 1
ATOM 747 C C . TYR A 1 96 ? -6.306 -12.302 -8.686 1.00 98.06 96 TYR A C 1
ATOM 749 O O . TYR A 1 96 ? -6.193 -11.228 -9.285 1.00 98.06 96 TYR A O 1
ATOM 757 N N . GLU A 1 97 ? -7.111 -12.452 -7.643 1.00 97.69 97 GLU A N 1
ATOM 758 C CA . GLU A 1 97 ? -7.788 -11.352 -6.966 1.00 97.69 97 GLU A CA 1
ATOM 759 C C . GLU A 1 97 ? -7.004 -10.969 -5.711 1.00 97.69 97 GLU A C 1
ATOM 761 O O . GLU A 1 97 ? -6.458 -11.832 -5.015 1.00 97.69 97 GLU A O 1
ATOM 766 N N . ILE A 1 98 ? -6.942 -9.670 -5.428 1.00 98.19 98 ILE A N 1
ATOM 767 C CA . ILE A 1 98 ? -6.237 -9.118 -4.274 1.00 98.19 98 ILE A CA 1
ATOM 768 C C . ILE A 1 98 ? -7.278 -8.438 -3.397 1.00 98.19 98 ILE A C 1
ATOM 770 O O . ILE A 1 98 ? -8.044 -7.598 -3.864 1.00 98.19 98 ILE A O 1
ATOM 774 N N . TYR A 1 99 ? -7.293 -8.788 -2.116 1.00 98.00 99 TYR A N 1
ATOM 775 C CA . TYR A 1 99 ? -8.219 -8.201 -1.156 1.00 98.00 99 TYR A CA 1
ATOM 776 C C . TYR A 1 99 ? -7.472 -7.490 -0.040 1.00 98.00 99 TYR A C 1
ATOM 778 O O . TYR A 1 99 ? -6.369 -7.881 0.333 1.00 98.00 99 TYR A O 1
ATOM 786 N N . VAL A 1 100 ? -8.098 -6.468 0.528 1.00 97.69 100 VAL A N 1
ATOM 787 C CA . VAL A 1 100 ? -7.641 -5.766 1.724 1.00 97.69 100 VAL A CA 1
ATOM 788 C C . VAL A 1 100 ? -8.697 -5.913 2.811 1.00 97.69 100 VAL A C 1
ATOM 790 O O . VAL A 1 100 ? -9.844 -5.508 2.636 1.00 97.69 100 VAL A O 1
ATOM 793 N N . ASP A 1 101 ? -8.311 -6.489 3.945 1.00 97.06 101 ASP A N 1
ATOM 794 C CA . ASP A 1 101 ? -9.132 -6.550 5.148 1.00 97.06 101 ASP A CA 1
ATOM 795 C C . ASP A 1 101 ? -9.027 -5.227 5.911 1.00 97.06 101 ASP A C 1
ATOM 797 O O . ASP A 1 101 ? -8.011 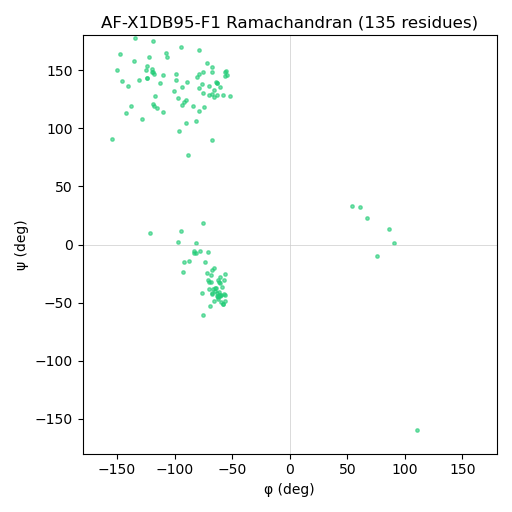-4.917 6.543 1.00 97.06 101 ASP A O 1
ATOM 801 N N . THR A 1 102 ? -10.098 -4.437 5.848 1.00 96.38 102 THR A N 1
ATOM 802 C CA . THR A 1 102 ? -10.167 -3.127 6.505 1.00 96.38 102 THR A CA 1
ATOM 803 C C . THR A 1 102 ? -10.520 -3.216 7.992 1.00 96.38 102 THR A C 1
ATOM 805 O O . THR A 1 102 ? -10.445 -2.202 8.688 1.00 96.38 102 THR A O 1
ATOM 808 N N . SER A 1 103 ? -10.865 -4.406 8.510 1.00 95.19 103 SER A N 1
ATOM 809 C CA . SER A 1 103 ? -11.072 -4.628 9.950 1.00 95.19 103 SER A CA 1
ATOM 810 C C . SER A 1 103 ? -9.756 -4.611 10.736 1.00 95.19 103 SER A C 1
ATOM 812 O O . SER A 1 103 ? -9.741 -4.285 11.925 1.00 95.19 103 SER A O 1
ATOM 814 N N . ILE A 1 104 ? -8.636 -4.904 10.065 1.00 93.56 104 ILE A N 1
ATOM 815 C CA . ILE A 1 104 ? -7.304 -4.946 10.665 1.00 93.56 104 ILE A CA 1
ATOM 816 C C . ILE A 1 104 ? -6.617 -3.591 10.491 1.00 93.56 104 ILE A C 1
ATOM 818 O O . ILE A 1 104 ? -6.367 -3.126 9.378 1.00 93.56 104 ILE A O 1
ATOM 822 N N . LYS A 1 105 ? -6.261 -2.966 11.617 1.00 90.88 105 LYS A N 1
ATOM 823 C CA . LYS A 1 105 ? -5.539 -1.689 11.654 1.00 90.88 105 LYS A CA 1
ATOM 824 C C . LYS A 1 105 ? -4.042 -1.941 11.825 1.00 90.88 105 LYS A C 1
ATOM 826 O O . LYS A 1 105 ? -3.573 -2.149 12.942 1.00 90.88 105 LYS A O 1
ATOM 831 N N . CYS A 1 106 ? -3.300 -1.927 10.719 1.00 92.38 106 CYS A N 1
ATOM 832 C CA . CYS A 1 106 ? -1.844 -2.047 10.729 1.00 92.38 106 CYS A CA 1
ATOM 833 C C . CYS A 1 106 ? -1.190 -0.658 10.818 1.00 92.38 106 CYS A C 1
ATOM 835 O O . CYS A 1 106 ? -1.455 0.218 9.994 1.00 92.38 106 CYS A O 1
ATOM 837 N N . GLY A 1 107 ? -0.342 -0.445 11.826 1.00 91.00 107 GLY A N 1
ATOM 838 C CA . GLY A 1 107 ? 0.444 0.782 11.951 1.00 91.00 107 GLY A CA 1
ATOM 839 C C . GLY A 1 107 ? 1.689 0.753 11.063 1.00 91.00 107 GLY A C 1
ATOM 840 O O . GLY A 1 107 ? 2.334 -0.283 10.933 1.00 91.00 107 GLY A O 1
ATOM 841 N N . HIS A 1 108 ? 2.065 1.904 10.503 1.00 91.50 108 HIS A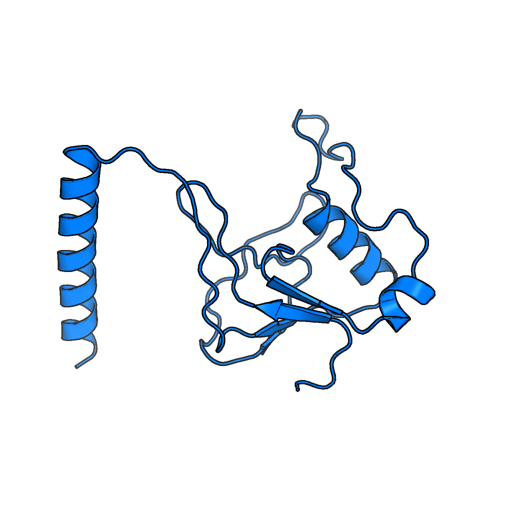 N 1
ATOM 842 C CA . HIS A 1 108 ? 3.338 2.089 9.805 1.00 91.50 108 HIS A CA 1
ATOM 843 C C . HIS A 1 108 ? 4.233 3.004 10.644 1.00 91.50 108 HIS A C 1
ATOM 845 O O . HIS A 1 108 ? 3.925 4.181 10.829 1.00 91.50 108 HIS A O 1
ATOM 851 N N . LEU A 1 109 ? 5.342 2.472 11.162 1.00 90.81 109 LEU A N 1
ATOM 852 C CA . LEU A 1 109 ? 6.334 3.283 11.866 1.00 90.81 109 LEU A CA 1
ATOM 853 C C . LEU A 1 109 ? 7.136 4.112 10.858 1.00 90.81 109 LEU A C 1
ATOM 855 O O . LEU A 1 109 ? 7.825 3.564 10.002 1.00 90.81 109 LEU A O 1
ATOM 859 N N . SER A 1 110 ? 7.053 5.434 10.975 1.00 86.12 110 SER A N 1
ATOM 860 C CA . SER A 1 110 ? 7.851 6.385 10.198 1.00 86.12 110 SER A CA 1
ATOM 861 C C . SER A 1 110 ? 8.616 7.300 11.148 1.00 86.12 110 SER A C 1
ATOM 863 O O . SER A 1 110 ? 8.199 7.523 12.287 1.00 86.12 110 SER A O 1
ATOM 865 N N . THR A 1 111 ? 9.750 7.827 10.696 1.00 87.31 111 THR A N 1
ATOM 866 C CA . THR A 1 111 ? 10.514 8.821 11.453 1.00 87.31 111 THR A CA 1
ATOM 867 C C . THR A 1 111 ? 10.048 10.209 11.038 1.00 87.31 111 THR A C 1
ATOM 869 O O . THR A 1 111 ? 10.130 10.562 9.863 1.00 87.31 111 THR A O 1
ATOM 872 N N . MET A 1 112 ? 9.581 11.006 11.998 1.00 84.31 112 MET A N 1
ATOM 873 C CA . MET A 1 112 ? 9.230 12.405 11.769 1.00 84.31 112 MET A CA 1
ATOM 874 C C . MET A 1 112 ? 9.864 13.302 12.827 1.00 84.31 112 MET A C 1
ATOM 876 O O . MET A 1 112 ? 9.940 12.941 14.001 1.00 84.31 112 MET A O 1
ATOM 880 N N . VAL A 1 113 ? 10.319 14.476 12.399 1.00 89.50 113 VAL A N 1
ATOM 881 C CA . VAL A 1 113 ? 10.745 15.544 13.307 1.00 89.50 113 VAL A CA 1
ATOM 882 C C . VAL A 1 113 ? 9.493 16.243 13.829 1.00 89.50 113 VAL A C 1
ATOM 884 O O . VAL A 1 113 ? 8.581 16.529 13.058 1.00 89.50 113 VAL A O 1
ATOM 887 N N . ILE A 1 114 ? 9.446 16.504 15.135 1.00 87.56 114 ILE A N 1
ATOM 888 C CA . ILE A 1 114 ? 8.325 17.189 15.783 1.00 87.56 114 ILE A CA 1
ATOM 889 C C . ILE A 1 114 ? 8.672 18.668 15.924 1.00 87.56 114 ILE A C 1
ATOM 891 O O . ILE A 1 114 ? 9.706 19.017 16.493 1.00 87.56 114 ILE A O 1
ATOM 895 N N . THR A 1 115 ? 7.786 19.523 15.424 1.00 94.81 115 THR A N 1
ATOM 896 C CA . THR A 1 115 ? 7.922 20.986 15.448 1.00 94.81 115 THR A CA 1
ATOM 897 C C . THR A 1 115 ? 6.616 21.659 15.888 1.00 94.81 115 THR A C 1
ATOM 899 O O . THR A 1 115 ? 5.602 20.986 16.106 1.00 94.81 115 THR A O 1
ATOM 902 N N . GLU A 1 116 ? 6.614 22.990 16.004 1.00 96.12 116 GLU A N 1
ATOM 903 C CA . GLU A 1 116 ? 5.409 23.776 16.308 1.00 96.12 116 GLU A CA 1
ATOM 904 C C . GLU A 1 116 ? 4.299 23.564 15.259 1.00 96.12 116 GLU A C 1
ATOM 906 O O . GLU A 1 116 ? 3.128 23.411 15.605 1.00 96.12 116 GLU A O 1
ATOM 911 N N . GLU A 1 117 ? 4.656 23.411 13.984 1.00 93.06 117 GLU A N 1
ATOM 912 C CA . GLU A 1 117 ? 3.709 23.121 12.904 1.00 93.06 117 GLU A CA 1
ATOM 913 C C . GLU A 1 117 ? 3.054 21.745 13.079 1.00 93.06 117 GLU A C 1
ATOM 915 O O . GLU A 1 117 ? 1.856 21.584 12.836 1.00 93.06 117 GLU A O 1
ATOM 920 N N . THR A 1 118 ? 3.815 20.755 13.564 1.00 88.50 118 THR A N 1
ATOM 921 C CA . THR A 1 118 ? 3.269 19.432 13.911 1.00 88.50 118 THR A CA 1
ATOM 922 C C . THR A 1 118 ? 2.244 19.555 15.045 1.00 88.50 118 THR A C 1
ATOM 924 O O . THR A 1 118 ? 1.175 18.943 14.982 1.00 88.50 118 THR A O 1
ATOM 927 N N . HIS A 1 119 ? 2.530 20.388 16.055 1.00 87.00 119 HIS A N 1
ATOM 928 C CA . HIS A 1 119 ? 1.602 20.687 17.151 1.00 87.00 119 HIS A CA 1
ATOM 929 C C . HIS A 1 119 ? 0.315 21.365 16.648 1.00 87.00 119 HIS A C 1
ATOM 931 O O . HIS A 1 119 ? -0.790 20.940 17.002 1.00 87.00 119 HIS A O 1
ATOM 937 N N . TRP A 1 120 ? 0.427 22.378 15.784 1.00 94.00 120 TRP A N 1
ATOM 938 C CA . TRP A 1 120 ? -0.732 23.055 15.194 1.00 94.00 120 TRP A CA 1
ATOM 939 C C . TRP A 1 120 ? -1.587 22.114 14.343 1.00 94.00 120 TRP A C 1
ATOM 941 O O . TRP A 1 120 ? -2.814 22.104 14.492 1.00 94.00 120 TRP A O 1
ATOM 951 N N . LEU A 1 121 ? -0.959 21.280 13.506 1.00 86.56 121 LEU A N 1
ATOM 952 C CA . LEU A 1 121 ? -1.653 20.284 12.692 1.00 86.56 121 LEU A CA 1
ATOM 953 C C . LEU A 1 121 ? -2.468 19.334 13.575 1.00 86.56 121 LEU A C 1
ATOM 955 O O . LEU A 1 121 ? -3.673 19.184 13.365 1.00 86.56 121 LEU A O 1
ATOM 959 N N . TYR A 1 122 ? -1.845 18.755 14.601 1.00 84.94 122 TYR A N 1
ATOM 960 C CA . TYR A 1 122 ? -2.508 17.818 15.507 1.00 84.94 122 TYR A CA 1
ATOM 961 C C . TYR A 1 122 ? -3.715 18.448 16.225 1.00 84.94 122 TYR A C 1
ATOM 963 O O . TYR A 1 122 ? -4.803 17.863 16.270 1.00 84.94 122 TYR A O 1
ATOM 971 N N . ASN A 1 123 ? -3.570 19.683 16.717 1.00 88.69 123 ASN A N 1
ATOM 972 C CA . ASN A 1 123 ? -4.664 20.416 17.358 1.00 88.69 123 ASN A CA 1
ATOM 973 C C . ASN A 1 123 ? -5.813 20.729 16.390 1.00 88.69 123 ASN A C 1
ATOM 975 O O . ASN A 1 123 ? -6.981 20.684 16.781 1.00 88.69 123 ASN A O 1
ATOM 979 N N . SER A 1 124 ? -5.503 21.049 15.131 1.00 88.62 124 SER A N 1
ATOM 980 C CA . SER A 1 124 ? -6.518 21.326 14.110 1.00 88.62 124 SER A CA 1
ATOM 981 C C . SER A 1 124 ? -7.325 20.072 13.747 1.00 88.62 124 SER A C 1
ATOM 983 O O . SER A 1 124 ? -8.555 20.129 13.669 1.00 88.62 124 SER A O 1
ATOM 985 N N . LEU A 1 125 ? -6.651 18.922 13.613 1.00 86.31 125 LEU A N 1
ATOM 986 C CA . LEU A 1 125 ? -7.277 17.634 13.312 1.00 86.31 125 LEU A CA 1
ATOM 987 C C . LEU A 1 125 ? -8.146 17.147 14.472 1.00 86.31 125 LEU A C 1
ATOM 989 O O . LEU A 1 125 ? -9.269 16.711 14.232 1.00 86.31 125 LEU A O 1
ATOM 993 N N . THR A 1 126 ? -7.674 17.283 15.715 1.00 80.44 126 THR A N 1
ATOM 994 C CA . THR A 1 126 ? -8.442 16.898 16.911 1.00 80.44 126 THR A CA 1
ATOM 995 C C . THR A 1 126 ? -9.749 17.688 16.994 1.00 80.44 126 THR A C 1
ATOM 997 O O . THR A 1 126 ? -10.824 17.099 17.057 1.00 80.44 126 THR A O 1
ATOM 1000 N N . LYS A 1 127 ? -9.686 19.021 16.848 1.00 83.38 127 LYS A N 1
ATOM 1001 C CA . LYS A 1 127 ? -10.884 19.880 16.816 1.00 83.38 127 LYS A CA 1
ATOM 1002 C C . LYS A 1 127 ? -11.859 19.477 15.705 1.00 83.38 127 LYS A C 1
ATOM 1004 O O . LYS A 1 127 ? -13.069 19.456 15.930 1.00 83.38 127 LYS A O 1
ATOM 1009 N N . LYS A 1 128 ? -11.346 19.159 14.509 1.00 83.75 128 LYS A N 1
ATOM 1010 C CA . LYS A 1 128 ? -12.168 18.728 13.370 1.00 83.75 128 LYS A CA 1
ATOM 1011 C C . LYS A 1 128 ? -12.838 17.382 13.642 1.00 83.75 128 LYS A C 1
ATOM 1013 O O . LYS A 1 128 ? -14.046 17.284 13.442 1.00 83.75 128 LYS A O 1
ATOM 1018 N N . ARG A 1 129 ? -12.095 16.377 14.114 1.00 83.44 129 ARG A N 1
ATOM 1019 C CA . ARG A 1 129 ? -12.634 15.050 14.451 1.00 83.44 129 ARG A CA 1
ATOM 1020 C C . ARG A 1 129 ? -13.738 15.162 15.495 1.00 83.44 129 ARG A C 1
ATOM 1022 O O . ARG A 1 129 ? -14.848 14.713 15.237 1.00 83.44 129 ARG A O 1
ATOM 1029 N N . ASP A 1 130 ? -13.470 15.852 16.598 1.00 84.62 130 ASP A N 1
ATOM 1030 C CA . ASP A 1 130 ? -14.441 16.010 17.681 1.00 84.62 130 ASP A CA 1
ATOM 1031 C C . ASP A 1 130 ? -15.711 16.743 17.191 1.00 84.62 130 ASP A C 1
ATOM 1033 O O . ASP A 1 130 ? -16.820 16.470 17.647 1.00 84.62 130 ASP A O 1
ATOM 1037 N N . SER A 1 131 ? -15.582 17.662 16.222 1.00 83.12 131 SER A N 1
ATOM 1038 C CA . SER A 1 131 ? -16.736 18.310 15.578 1.00 83.12 131 SER A CA 1
ATOM 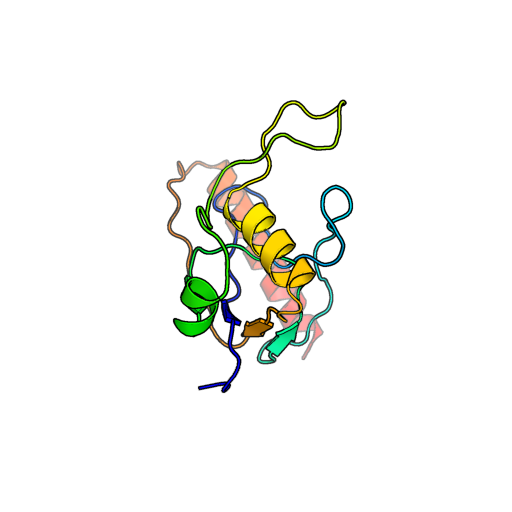1039 C C . SER A 1 131 ? -17.540 17.388 14.649 1.00 83.12 131 SER A C 1
ATOM 1041 O O . SER A 1 131 ? -18.744 17.590 14.500 1.00 83.12 131 SER A O 1
ATOM 1043 N N . LEU A 1 132 ? -16.895 16.401 14.013 1.00 77.94 132 LEU A N 1
ATOM 1044 C CA . LEU A 1 132 ? -17.545 15.428 13.127 1.00 77.94 132 LEU A CA 1
ATOM 1045 C C . LEU A 1 132 ? -18.299 14.372 13.938 1.00 77.94 132 LEU A C 1
ATOM 1047 O O . LEU A 1 132 ? -19.438 14.061 13.602 1.00 77.94 132 LEU A O 1
ATOM 1051 N N . GLU A 1 133 ? -17.704 13.887 15.028 1.00 76.12 133 GLU A N 1
ATOM 1052 C CA . GLU A 1 133 ? -18.334 12.935 15.952 1.00 76.12 133 GLU A CA 1
ATOM 1053 C C . GLU A 1 133 ? -19.596 13.535 16.594 1.00 76.12 133 GLU A C 1
ATOM 1055 O O . GLU A 1 133 ? -20.638 12.888 16.623 1.00 76.12 133 GLU A O 1
ATOM 1060 N N . LYS A 1 134 ? -19.564 14.819 16.984 1.00 74.69 134 LYS A N 1
ATOM 1061 C CA . LYS A 1 134 ? -20.744 15.539 17.507 1.00 74.69 134 LYS A CA 1
ATOM 1062 C C . LYS A 1 134 ? -21.872 15.758 16.494 1.00 74.69 134 LYS A C 1
ATOM 1064 O O . LYS A 1 134 ? -22.981 16.063 16.908 1.00 74.69 134 LYS A O 1
ATOM 1069 N N . LYS A 1 135 ? -21.604 15.685 15.186 1.00 65.31 135 LYS A N 1
ATOM 1070 C CA . LYS A 1 135 ? -22.627 15.846 14.134 1.00 65.31 135 LYS A CA 1
ATOM 1071 C C . LYS A 1 135 ? -23.329 14.536 13.771 1.00 65.31 135 LYS A C 1
ATOM 1073 O O . LYS A 1 135 ? -24.330 14.581 13.065 1.00 65.31 135 LYS A O 1
ATOM 1078 N N . GLN A 1 136 ? -22.783 13.395 14.187 1.00 53.00 136 GLN A N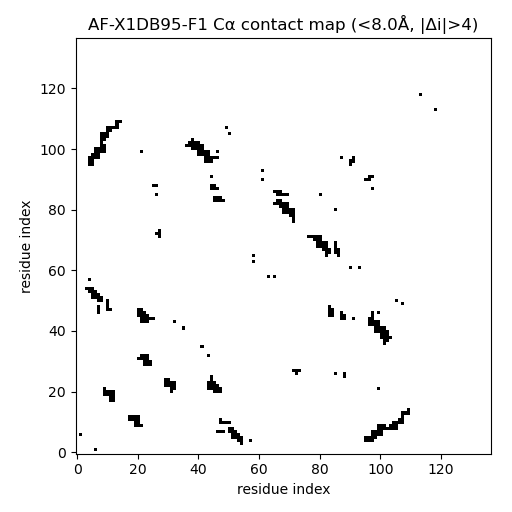 1
ATOM 1079 C CA . GLN A 1 136 ? -23.334 12.063 13.910 1.00 53.00 136 GLN A CA 1
ATOM 1080 C C . GLN A 1 136 ? -24.183 11.516 15.070 1.00 53.00 136 GLN A C 1
ATOM 1082 O O . GLN A 1 136 ? -24.661 10.386 14.987 1.00 53.00 136 GLN A O 1
ATOM 1087 N N . GLN A 1 137 ? -24.361 12.305 16.133 1.00 50.09 137 GLN A N 1
ATOM 1088 C CA . GLN A 1 137 ? -25.092 11.973 17.355 1.00 50.09 137 GLN A CA 1
ATOM 1089 C C . GLN A 1 137 ? -26.315 12.878 17.495 1.00 50.09 137 GLN A C 1
ATOM 1091 O O . GLN A 1 137 ? -27.364 12.361 17.936 1.00 50.09 137 GLN A O 1
#

Secondary structure (DSSP, 8-state):
----SEEEEEPBPSSTT--B-EEES-TTT-EE--SPPTTSEEEESEE-STTEEE-HHHHHHSPSP-S--B--S-TT--SPBPHHHHHHHHHHHTT--EEEEEEEE----------HHHHHHHHHHHHHHHHHHTT--

InterPro domains:
  IPR029044 Nucleotide-diphospho-sugar transferases [G3DSA:3.90.550.10] (6-114)

Mean predicted aligned error: 6.16 Å

Foldseek 3Di:
DPPAQKEFAQAFDQDPPRHGFAWADAQVPTDHDPDDDAQDKDWGLFGDVPGMDGDCVLVVVADDPQQDWAARPDPVDRDTDGSRNVSSNSCVVVVGIHIYRRNDDDDDDYDDDDDVVNVVVVVVVVVVVVVVVVVVD

Nearest PDB structures (foldseek):
  6te3-assembly1_A-2  TM=6.528E-01  e=7.123E-03  Homo sapiens
  6fxr-assembly1_A  TM=6.548E-01  e=1.642E-02  Homo sapiens
  8one-assembly1_A  TM=6.586E-01  e=2.122E-02  Homo sapiens
  6tez-assembly1_A-2  TM=6.514E-01  e=2.573E-02  Homo sapiens
  6tex-assembly1_A  TM=5.873E-01  e=9.821E-03  Homo sapiens

pLDDT: mean 90.71, std 8.37, range [50.09, 98.19]

Sequence (137 aa):
AHNLPIVGTKVHRRYPPFDPIMMKGDMNTYTAVEGWEDGKLVEVDATGTGCLMYDMKVFHNMPGPWFKFRPNPDPDYTGAVGEDIGFSSDLRKAGYEIYVDTSIKCGHLSTMVITEETHWLYNSLTKKRDSLEKKQQ

Solvent-accessible surface area (backbone atoms only — not comparable to full-atom values): 8206 Å² total; per-residue (Å²): 131,90,87,59,60,31,43,25,36,48,34,46,48,84,54,88,92,38,55,60,43,40,23,39,66,49,94,96,57,62,39,74,69,72,92,75,68,82,59,37,78,42,80,36,44,26,43,52,67,90,49,55,48,67,43,68,63,57,63,75,75,43,78,77,78,57,75,42,75,38,78,43,87,49,89,91,46,94,57,63,37,51,28,41,49,49,31,28,48,53,40,43,76,72,69,52,71,40,32,29,35,44,62,45,86,56,82,71,92,62,92,77,88,86,48,72,67,55,53,52,51,51,54,52,49,51,57,49,50,58,54,52,58,65,71,77,110

Organism: NCBI:txid412755